Protein AF-A0A7N4PG53-F1 (afdb_monomer_lite)

Organism: Sarcophilus harrisii (NCBI:txid9305)

InterPro domains:
  IPR002048 EF-hand domain [PS50222] (25-60)
  IPR002048 EF-hand domain [cd00051] (29-83)
  IPR011992 EF-hand domain pair [SSF47473] (3-83)
  IPR050230 Calmodulin/Myosin light chain/Troponin C-like [PTHR23048] (3-84)

pLDDT: mean 88.34, std 13.96, range [35.59, 96.88]

Sequence (90 aa):
MNAKKIEFEQFLPMMQAISNNKDQGSYEDFVEGLRVFDKEGNGTVMGAELRHVLATLGEKMKEEEVEALMAGQEDSNGCINYEGSPLNVK

Foldseek 3Di:
DPDDDDDPVRVVVVVVVVVPDPPDDDLVRQQVVCVVQVPPSPQKHQLVVVLVCQQPDDPHDDPVVSCVVCPPQADPVRIGRSVDDDPPPD

Radius of gyration: 17.86 Å; chains: 1; bounding box: 39×31×50 Å

Secondary structure (DSSP, 8-state):
-------HHHHHHHHHHHHT------HHHHHHHHHTT-SS-SSEEEHHHHHHHHHHSSSPPPHHHHHHHHTTT--TTSEEE-S-------

Structure (mmCIF, N/CA/C/O backbone):
data_AF-A0A7N4PG53-F1
#
_entry.id   AF-A0A7N4PG53-F1
#
loop_
_atom_site.group_PDB
_atom_site.id
_atom_site.type_symbol
_atom_site.label_atom_id
_atom_site.label_alt_id
_atom_site.label_comp_id
_atom_site.label_asym_id
_atom_site.label_entity_id
_atom_site.label_seq_id
_atom_site.pdbx_PDB_ins_code
_atom_site.Cartn_x
_atom_site.Cartn_y
_atom_site.Cartn_z
_atom_site.occupancy
_atom_site.B_iso_or_equiv
_atom_site.auth_seq_id
_atom_site.auth_comp_id
_atom_site.auth_asym_id
_atom_site.auth_atom_id
_atom_site.pdbx_PDB_model_num
ATOM 1 N N . MET A 1 1 ? -15.606 -16.752 25.137 1.00 44.84 1 MET A N 1
ATOM 2 C CA . MET A 1 1 ? -15.158 -15.498 24.496 1.00 44.84 1 MET A CA 1
ATOM 3 C C . MET A 1 1 ? -16.036 -14.368 25.012 1.00 44.84 1 MET A C 1
ATOM 5 O O . MET A 1 1 ? -17.224 -14.375 24.725 1.00 44.84 1 MET A O 1
ATOM 9 N N . ASN A 1 2 ? -15.498 -13.454 25.824 1.00 56.28 2 ASN A N 1
ATOM 10 C CA . ASN A 1 2 ? -16.217 -12.237 26.214 1.00 56.28 2 ASN A CA 1
ATOM 11 C C . ASN A 1 2 ? -16.050 -11.215 25.089 1.00 56.28 2 ASN A C 1
ATOM 13 O O . ASN A 1 2 ? -15.007 -10.572 24.990 1.00 56.28 2 ASN A O 1
ATOM 17 N N . ALA A 1 3 ? -17.048 -11.108 24.213 1.00 73.81 3 ALA A N 1
ATOM 18 C CA . ALA A 1 3 ? -17.077 -10.049 23.216 1.00 73.81 3 ALA A CA 1
ATOM 19 C C . ALA A 1 3 ? -17.297 -8.713 23.939 1.00 73.81 3 ALA A C 1
ATOM 21 O O . ALA A 1 3 ? -18.345 -8.501 24.553 1.00 73.81 3 ALA A O 1
ATOM 22 N N . LYS A 1 4 ? -16.297 -7.827 23.898 1.00 85.94 4 LYS A N 1
ATOM 23 C CA . LYS A 1 4 ? -16.472 -6.439 24.330 1.00 85.94 4 LYS A CA 1
ATOM 24 C C . LYS A 1 4 ? -17.451 -5.775 23.362 1.00 85.94 4 LYS A C 1
ATOM 26 O O . LYS A 1 4 ? -17.225 -5.805 22.156 1.00 85.94 4 LYS A O 1
ATOM 31 N N . LYS A 1 5 ? -18.540 -5.219 23.890 1.00 90.31 5 LYS A N 1
ATOM 32 C CA . LYS A 1 5 ? -19.523 -4.443 23.127 1.00 90.31 5 LYS A CA 1
ATOM 33 C C . LYS A 1 5 ? -19.290 -2.957 23.379 1.00 90.31 5 LYS A C 1
ATOM 35 O O . LYS A 1 5 ? -18.899 -2.587 24.484 1.00 90.31 5 LYS A O 1
ATOM 40 N N . ILE A 1 6 ? -19.515 -2.148 22.352 1.00 92.75 6 ILE A N 1
ATOM 41 C CA . ILE A 1 6 ? -19.445 -0.688 22.401 1.00 92.75 6 ILE A CA 1
ATOM 42 C C . ILE A 1 6 ? -20.808 -0.185 21.937 1.00 92.75 6 ILE A C 1
ATOM 44 O O . ILE A 1 6 ? -21.269 -0.576 20.865 1.00 92.75 6 ILE A O 1
ATOM 48 N N . GLU A 1 7 ? -21.458 0.637 22.754 1.00 95.50 7 GLU A N 1
ATOM 49 C CA . GLU A 1 7 ? -22.706 1.298 22.368 1.00 95.50 7 GLU A CA 1
ATOM 50 C C . GLU A 1 7 ? -22.417 2.463 21.416 1.00 95.50 7 GLU A C 1
ATOM 52 O O . GLU A 1 7 ? -21.342 3.063 21.461 1.00 95.50 7 GLU A O 1
ATOM 57 N N . PHE A 1 8 ? -23.380 2.827 20.569 1.00 94.75 8 PHE A N 1
ATOM 58 C CA . PHE A 1 8 ? -23.183 3.883 19.569 1.00 94.75 8 PHE A CA 1
ATOM 59 C C . PHE A 1 8 ? -22.714 5.212 20.187 1.00 94.75 8 PHE A C 1
ATOM 61 O O . PHE A 1 8 ? -21.749 5.811 19.716 1.00 94.75 8 PHE A O 1
ATOM 68 N N . GLU A 1 9 ? -23.311 5.607 21.312 1.00 96.06 9 GLU A N 1
ATOM 69 C CA . GLU A 1 9 ? -22.930 6.812 22.063 1.00 96.06 9 GLU A CA 1
ATOM 70 C C . GLU A 1 9 ? -21.479 6.774 22.571 1.00 96.06 9 GLU A C 1
ATOM 72 O O . GLU A 1 9 ? -20.840 7.811 22.730 1.00 96.06 9 GLU A O 1
ATOM 77 N N . GLN A 1 10 ? -20.926 5.579 22.800 1.00 94.06 10 GLN A N 1
ATOM 78 C CA . GLN A 1 10 ? -19.525 5.398 23.185 1.00 94.06 10 GLN A CA 1
ATOM 79 C C . GLN A 1 10 ? -18.590 5.426 21.970 1.00 94.06 10 GLN A C 1
ATOM 81 O O . GLN A 1 10 ? -17.435 5.827 22.098 1.00 94.06 10 GLN A O 1
ATOM 86 N N . PHE A 1 11 ? -19.076 5.019 20.796 1.00 95.44 11 PHE A N 1
ATOM 87 C CA . PHE A 1 11 ? -18.321 5.045 19.545 1.00 95.44 11 PHE A CA 1
ATOM 88 C C . PHE A 1 11 ? -18.176 6.463 18.972 1.00 95.44 11 PHE A C 1
ATOM 90 O O . PHE A 1 11 ? -17.109 6.811 18.468 1.00 95.44 11 PHE A O 1
ATOM 97 N N . LEU A 1 12 ? -19.210 7.304 19.086 1.00 96.31 12 LEU A N 1
ATOM 98 C CA . LEU A 1 12 ? -19.204 8.683 18.576 1.00 96.31 12 LEU A CA 1
ATOM 99 C C . LEU A 1 12 ? -17.958 9.504 18.964 1.00 96.31 12 LEU A C 1
ATOM 101 O O . LEU A 1 12 ? -17.316 10.044 18.058 1.00 96.31 12 LEU A O 1
ATOM 105 N N . PRO A 1 13 ? -17.555 9.597 20.249 1.00 95.44 13 PRO A N 1
ATOM 106 C CA . PRO A 1 13 ? -16.354 10.345 20.616 1.00 95.44 13 PRO A CA 1
ATOM 107 C C . PRO A 1 13 ? -15.066 9.711 20.069 1.00 95.44 13 PRO A C 1
ATOM 109 O O . PRO A 1 13 ? -14.128 10.438 19.745 1.00 95.44 13 PRO A O 1
ATOM 112 N N . MET A 1 14 ? -15.012 8.382 19.908 1.00 95.38 14 MET A N 1
ATOM 113 C CA . MET A 1 14 ? -13.860 7.699 19.297 1.00 95.38 14 MET A CA 1
ATOM 114 C C . MET A 1 14 ? -13.723 8.088 17.821 1.00 95.38 14 MET A C 1
ATOM 116 O O . MET A 1 14 ? -12.640 8.455 17.370 1.00 95.38 14 MET A O 1
ATOM 120 N N . MET A 1 15 ? -14.836 8.076 17.085 1.00 94.00 15 MET A N 1
ATOM 121 C CA . MET A 1 15 ? -14.873 8.481 15.681 1.00 94.00 15 MET A CA 1
ATOM 122 C C . MET A 1 15 ? -14.507 9.959 15.506 1.00 94.00 15 MET A C 1
ATOM 124 O O . MET A 1 15 ? -13.725 10.289 14.618 1.00 94.00 15 MET A O 1
ATOM 128 N N . GLN A 1 16 ? -15.018 10.849 16.366 1.00 95.25 16 GLN A N 1
ATOM 129 C CA . GLN A 1 16 ? -14.658 12.271 16.339 1.00 95.25 16 GLN A CA 1
ATOM 130 C C . GLN A 1 16 ? -13.159 12.489 16.572 1.00 95.25 16 GLN A C 1
ATOM 132 O O . GLN A 1 16 ? -12.552 13.314 15.892 1.00 95.25 16 GLN A O 1
ATOM 137 N N . ALA A 1 17 ? -12.546 11.747 17.498 1.00 93.75 17 ALA A N 1
ATOM 138 C CA . ALA A 1 17 ? -11.112 11.846 17.754 1.00 93.75 17 ALA A CA 1
ATOM 139 C C . ALA A 1 17 ? -10.277 11.428 16.531 1.00 93.75 17 ALA A C 1
ATOM 141 O O . ALA A 1 17 ? -9.358 12.150 16.149 1.00 93.75 17 ALA A O 1
ATOM 142 N N . ILE A 1 18 ? -10.631 10.311 15.883 1.00 91.94 18 ILE A N 1
ATOM 143 C CA . ILE A 1 18 ? -9.938 9.818 14.680 1.00 91.94 18 ILE A CA 1
ATOM 144 C C . ILE A 1 18 ? -10.141 10.779 13.503 1.00 91.94 18 ILE A C 1
ATOM 146 O O . ILE A 1 18 ? -9.182 11.140 12.831 1.00 91.94 18 ILE A O 1
ATOM 150 N N . SER A 1 19 ? -11.372 11.250 13.286 1.00 91.06 19 SER A N 1
ATOM 151 C CA . SER A 1 19 ? -11.701 12.162 12.185 1.00 91.06 19 SER A CA 1
ATOM 152 C C . SER A 1 19 ? -11.000 13.517 12.288 1.00 91.06 19 SER A C 1
ATOM 154 O O . SER A 1 19 ? -10.767 14.154 11.265 1.00 91.06 19 SER A O 1
ATOM 156 N N . ASN A 1 20 ? -10.696 13.980 13.502 1.00 92.06 20 ASN A N 1
ATOM 157 C CA . ASN A 1 20 ? -9.994 15.242 13.727 1.00 92.06 20 ASN A CA 1
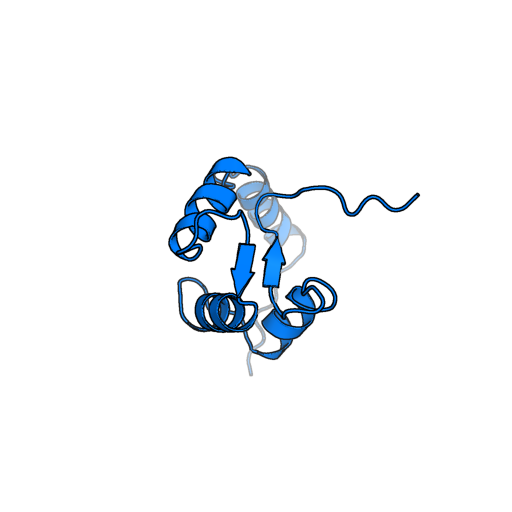ATOM 158 C C . ASN A 1 20 ? -8.466 15.093 13.677 1.00 92.06 20 ASN A C 1
ATOM 160 O O . ASN A 1 20 ? -7.758 16.098 13.796 1.00 92.06 20 ASN A O 1
ATOM 164 N N . ASN A 1 21 ? -7.950 13.869 13.516 1.00 90.00 21 ASN A N 1
ATOM 165 C CA . ASN A 1 21 ? -6.524 13.648 13.351 1.00 90.00 21 ASN A CA 1
ATOM 166 C C . ASN A 1 21 ? -6.070 14.183 11.985 1.00 90.00 21 ASN A C 1
ATOM 168 O O . ASN A 1 21 ? -6.563 13.755 10.940 1.00 90.00 21 ASN A O 1
ATOM 172 N N . LYS A 1 22 ? -5.133 15.133 12.018 1.00 85.31 22 LYS A N 1
ATOM 173 C CA . LYS A 1 22 ? -4.558 15.781 10.831 1.00 85.31 22 LYS A CA 1
ATOM 174 C C . LYS A 1 22 ? -3.290 15.097 10.329 1.00 85.31 22 LYS A C 1
ATOM 176 O O . LYS A 1 22 ? -2.784 15.487 9.286 1.00 85.31 22 LYS A O 1
ATOM 181 N N . ASP A 1 23 ? -2.790 14.110 11.063 1.00 86.75 23 ASP A N 1
ATOM 182 C CA . ASP A 1 23 ? -1.591 13.350 10.722 1.00 86.75 23 ASP A CA 1
ATOM 183 C C . ASP A 1 23 ? -1.947 12.175 9.799 1.00 86.75 23 ASP A C 1
ATOM 185 O O . ASP A 1 23 ? -1.781 11.001 10.124 1.00 86.75 23 ASP A O 1
ATOM 189 N N . GLN A 1 24 ? -2.575 12.508 8.673 1.00 83.31 24 GLN A N 1
ATOM 190 C CA . GLN A 1 24 ? -2.856 11.582 7.585 1.00 83.31 24 GLN A CA 1
ATOM 191 C C . GLN A 1 24 ? -1.830 11.927 6.515 1.00 83.31 24 GLN A C 1
ATOM 193 O O . GLN A 1 24 ? -1.899 13.024 5.962 1.00 83.31 24 GLN A O 1
ATOM 198 N N . GLY A 1 25 ? -0.837 11.057 6.314 1.00 89.38 25 GLY A N 1
ATOM 199 C CA . GLY A 1 25 ? 0.266 11.301 5.380 1.00 89.38 25 GLY A CA 1
ATOM 200 C C . GLY A 1 25 ? -0.214 11.861 4.038 1.00 89.38 25 GLY A C 1
ATOM 201 O O . GLY A 1 25 ? -1.293 11.514 3.549 1.00 89.38 25 GLY A O 1
ATOM 202 N N . SER A 1 26 ? 0.571 12.765 3.464 1.00 92.12 26 SER A N 1
ATOM 203 C CA . SER A 1 26 ? 0.287 13.352 2.157 1.00 92.12 26 SER A CA 1
ATOM 204 C C . SER A 1 26 ? 0.567 12.362 1.027 1.00 92.12 26 SER A C 1
ATOM 206 O O . SER A 1 26 ? 1.227 11.340 1.215 1.00 92.12 26 SER A O 1
ATOM 208 N N . TYR A 1 27 ? 0.076 12.672 -0.173 1.00 89.94 27 TYR A N 1
ATOM 209 C CA . TYR A 1 27 ? 0.398 11.897 -1.370 1.00 89.94 27 TYR A CA 1
ATOM 210 C C . TYR A 1 27 ? 1.915 11.814 -1.586 1.00 89.94 27 TYR A C 1
ATOM 212 O O . TYR A 1 27 ? 2.454 10.742 -1.848 1.00 89.94 27 TYR A O 1
ATOM 220 N N . GLU A 1 28 ? 2.599 12.942 -1.411 1.00 91.81 28 GLU A N 1
ATOM 221 C CA . GLU A 1 28 ? 4.045 13.058 -1.536 1.00 91.81 28 GLU A CA 1
ATOM 222 C C . GLU A 1 28 ? 4.772 12.161 -0.527 1.00 91.81 28 GLU A C 1
ATOM 224 O O . GLU A 1 28 ? 5.723 11.479 -0.905 1.00 91.81 28 GLU A O 1
ATOM 229 N N . ASP A 1 29 ? 4.291 1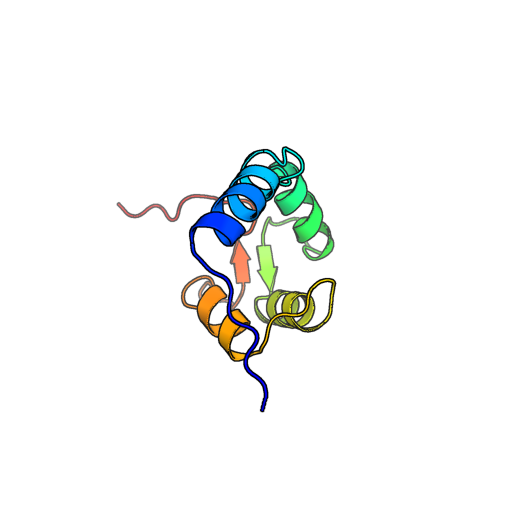2.079 0.719 1.00 93.12 29 ASP A N 1
ATOM 230 C CA . ASP A 1 29 ? 4.878 11.194 1.737 1.00 93.12 29 ASP A CA 1
ATOM 231 C C . ASP A 1 29 ? 4.813 9.718 1.309 1.00 93.12 29 ASP A C 1
ATOM 233 O O . ASP A 1 29 ? 5.779 8.970 1.484 1.00 93.12 29 ASP A O 1
ATOM 237 N N . PHE A 1 30 ? 3.693 9.292 0.712 1.00 92.00 30 PHE A N 1
ATOM 238 C CA . PHE A 1 30 ? 3.534 7.922 0.218 1.00 92.00 30 PHE A CA 1
ATOM 239 C C . PHE A 1 30 ? 4.403 7.639 -1.011 1.00 92.00 30 PHE A C 1
ATOM 241 O O . PHE A 1 30 ? 5.020 6.574 -1.086 1.00 92.00 30 PHE A O 1
ATOM 248 N N . VAL A 1 31 ? 4.491 8.585 -1.949 1.00 92.75 31 VAL A N 1
ATOM 249 C CA . VAL A 1 31 ? 5.340 8.453 -3.142 1.00 92.75 31 VAL A CA 1
ATOM 250 C C . VAL A 1 31 ? 6.814 8.349 -2.753 1.00 92.75 31 VAL A C 1
ATOM 252 O O . VAL A 1 31 ? 7.498 7.436 -3.214 1.00 92.75 31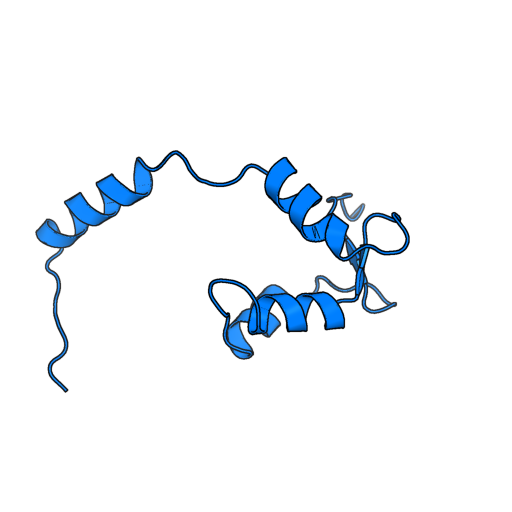 VAL A O 1
ATOM 255 N N . GLU A 1 32 ? 7.308 9.225 -1.873 1.00 93.06 32 GLU A N 1
ATOM 256 C CA . GLU A 1 32 ? 8.697 9.160 -1.398 1.00 93.06 32 GLU A CA 1
ATOM 257 C C . GLU A 1 32 ? 8.968 7.873 -0.608 1.00 93.06 32 GLU A C 1
ATOM 259 O O . GLU A 1 32 ? 10.028 7.263 -0.762 1.00 93.06 32 GLU A O 1
ATOM 264 N N . GLY A 1 33 ? 8.002 7.412 0.195 1.00 92.56 33 GLY A N 1
ATOM 265 C CA . GLY A 1 33 ? 8.107 6.144 0.916 1.00 92.56 33 GLY A CA 1
ATOM 266 C C . GLY A 1 33 ? 8.254 4.935 -0.013 1.00 92.56 33 GLY A C 1
ATOM 267 O O . GLY A 1 33 ? 9.069 4.049 0.250 1.00 92.56 33 GLY A O 1
ATOM 268 N N . LEU A 1 34 ? 7.508 4.907 -1.121 1.00 92.88 34 LEU A N 1
ATOM 269 C CA . LEU A 1 34 ? 7.564 3.823 -2.106 1.00 92.88 34 LEU A CA 1
ATOM 270 C C . LEU A 1 34 ? 8.783 3.916 -3.030 1.00 92.88 34 LEU A C 1
ATOM 272 O O . LEU A 1 34 ? 9.330 2.880 -3.410 1.00 92.88 34 LEU A O 1
ATOM 276 N N . ARG A 1 35 ? 9.278 5.128 -3.310 1.00 93.88 35 ARG A N 1
ATOM 277 C CA . ARG A 1 35 ? 10.485 5.355 -4.121 1.00 93.88 35 ARG A CA 1
ATOM 278 C C . ARG A 1 35 ? 11.727 4.656 -3.563 1.00 93.88 35 ARG A C 1
ATOM 280 O O . ARG A 1 35 ? 12.617 4.301 -4.324 1.00 93.88 35 ARG A O 1
ATOM 287 N N . VAL A 1 36 ? 11.785 4.386 -2.257 1.00 92.88 36 VAL A N 1
ATOM 288 C CA . VAL A 1 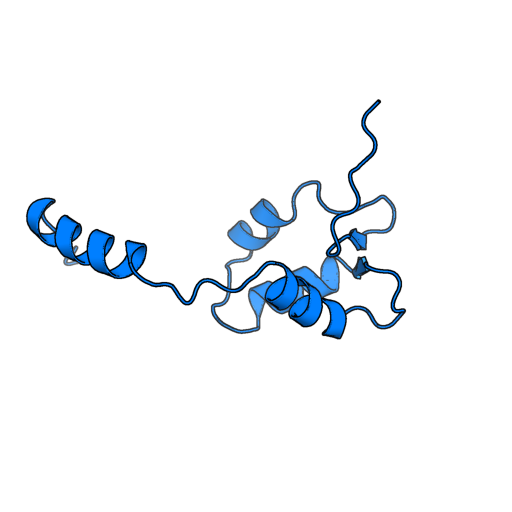36 ? 12.885 3.620 -1.635 1.00 92.88 36 VAL A CA 1
ATOM 289 C C . VAL A 1 36 ? 13.033 2.212 -2.238 1.00 92.88 36 VAL A C 1
ATOM 291 O O . VAL A 1 36 ? 14.125 1.640 -2.211 1.00 92.88 36 VAL A O 1
ATOM 294 N N . PHE A 1 37 ? 11.955 1.658 -2.794 1.00 90.81 37 PHE A N 1
ATOM 295 C CA . PHE A 1 37 ? 11.943 0.340 -3.428 1.00 90.81 37 PHE A CA 1
ATOM 296 C C . PHE A 1 37 ? 12.153 0.394 -4.948 1.00 90.81 37 PHE A C 1
ATOM 298 O O . PHE A 1 37 ? 12.484 -0.628 -5.547 1.00 90.81 37 PHE A O 1
ATOM 305 N N . ASP A 1 38 ? 12.041 1.570 -5.566 1.00 92.88 38 ASP A N 1
ATOM 306 C CA . ASP A 1 38 ? 12.344 1.774 -6.981 1.00 92.88 38 ASP A CA 1
ATOM 307 C C . ASP A 1 38 ? 13.853 1.957 -7.190 1.00 92.88 38 ASP A C 1
ATOM 309 O O . ASP A 1 38 ? 14.408 3.056 -7.133 1.00 92.88 38 ASP A O 1
ATOM 313 N N . LYS A 1 39 ? 14.540 0.841 -7.437 1.00 87.50 39 LYS A N 1
ATOM 314 C CA . LYS A 1 39 ? 15.992 0.832 -7.673 1.00 87.50 39 LYS A CA 1
ATOM 315 C C . LYS A 1 39 ? 16.383 1.498 -8.992 1.00 87.50 39 LYS A C 1
ATOM 317 O O . LYS A 1 39 ? 17.538 1.900 -9.136 1.00 87.50 39 LYS A O 1
ATOM 322 N N . GLU A 1 40 ? 15.467 1.557 -9.955 1.00 89.00 40 GLU A N 1
ATOM 323 C CA . GLU A 1 40 ? 15.735 2.057 -11.305 1.00 89.00 40 GLU A CA 1
ATOM 324 C C . GLU A 1 40 ? 15.342 3.531 -11.474 1.00 89.00 40 GLU A C 1
ATOM 326 O O . GLU A 1 40 ? 15.789 4.172 -12.425 1.00 89.00 40 GLU A O 1
ATOM 331 N N . GLY A 1 41 ? 14.552 4.082 -10.547 1.00 90.88 41 GLY A N 1
ATOM 332 C CA . GLY A 1 41 ? 14.038 5.449 -10.605 1.00 90.88 41 GLY A CA 1
ATOM 333 C C . GLY A 1 41 ? 13.068 5.661 -11.769 1.00 90.88 41 GLY A C 1
ATOM 334 O O . GLY A 1 41 ? 13.026 6.751 -12.341 1.00 90.88 41 GLY A O 1
ATOM 335 N N . ASN A 1 42 ? 12.356 4.610 -12.176 1.00 91.06 42 ASN A N 1
ATOM 336 C CA . ASN A 1 42 ? 11.446 4.617 -13.319 1.00 91.06 42 ASN A CA 1
ATOM 337 C C . ASN A 1 42 ? 9.972 4.859 -12.925 1.00 91.06 42 ASN A C 1
ATOM 339 O O . ASN A 1 42 ? 9.103 4.858 -13.799 1.00 91.06 42 ASN A O 1
ATOM 343 N N . GLY A 1 43 ? 9.693 5.076 -11.635 1.00 93.12 43 GLY A N 1
ATOM 344 C CA . GLY A 1 43 ? 8.355 5.307 -11.092 1.00 93.12 43 GLY A CA 1
ATOM 345 C C . GLY A 1 43 ? 7.548 4.023 -10.879 1.00 93.12 43 GLY A C 1
ATOM 346 O O . GLY A 1 43 ? 6.320 4.078 -10.753 1.00 93.12 43 GLY A O 1
ATOM 347 N N . THR A 1 44 ? 8.209 2.859 -10.865 1.00 94.25 44 THR A N 1
ATOM 348 C CA . THR A 1 44 ? 7.565 1.558 -10.655 1.00 94.25 44 THR A CA 1
ATOM 349 C C . THR A 1 44 ? 8.267 0.714 -9.595 1.00 94.25 44 THR A C 1
ATOM 351 O O . THR A 1 44 ? 9.455 0.864 -9.328 1.00 94.25 44 THR A O 1
ATOM 354 N N . VAL A 1 45 ? 7.517 -0.198 -8.981 1.00 95.00 45 VAL A N 1
ATOM 355 C CA . VAL A 1 45 ? 8.035 -1.202 -8.043 1.00 95.00 45 VAL A CA 1
ATOM 356 C C . VAL A 1 45 ? 7.564 -2.586 -8.468 1.00 95.00 45 VAL A C 1
ATOM 358 O O . VAL A 1 45 ? 6.456 -2.738 -8.991 1.00 95.00 45 VAL A O 1
ATOM 361 N N . MET A 1 46 ? 8.378 -3.618 -8.240 1.00 95.19 46 MET A N 1
ATOM 362 C CA . MET A 1 46 ? 7.943 -4.990 -8.487 1.00 95.19 46 MET A CA 1
ATOM 363 C C . MET A 1 46 ? 6.786 -5.341 -7.546 1.00 95.19 46 MET A C 1
ATOM 365 O O . MET A 1 46 ? 6.903 -5.203 -6.326 1.00 95.19 46 MET A O 1
ATOM 369 N N . GLY A 1 47 ? 5.690 -5.879 -8.084 1.00 95.12 47 GLY A N 1
ATOM 370 C CA . GLY A 1 47 ? 4.530 -6.277 -7.285 1.00 95.12 47 GLY A CA 1
ATOM 371 C C . GLY A 1 47 ? 4.896 -7.278 -6.184 1.00 95.12 47 GLY A C 1
ATOM 372 O O . GLY A 1 47 ? 4.367 -7.212 -5.076 1.00 95.12 47 GLY A O 1
ATOM 373 N N . ALA A 1 48 ? 5.858 -8.169 -6.441 1.00 94.75 48 ALA A N 1
ATOM 374 C CA . ALA A 1 48 ? 6.383 -9.095 -5.437 1.00 94.75 48 ALA A CA 1
ATOM 375 C C . ALA A 1 48 ? 7.104 -8.385 -4.271 1.00 94.75 48 ALA A C 1
ATOM 377 O O . ALA A 1 48 ? 6.934 -8.783 -3.117 1.00 94.75 48 ALA A O 1
ATOM 378 N N . GLU A 1 49 ? 7.877 -7.329 -4.549 1.00 93.88 49 GLU A N 1
ATOM 379 C CA . GLU A 1 49 ? 8.550 -6.538 -3.510 1.00 93.88 49 GLU A CA 1
ATOM 380 C C . GLU A 1 49 ? 7.521 -5.772 -2.673 1.00 93.88 49 GLU A C 1
ATOM 382 O O . GLU A 1 49 ? 7.588 -5.803 -1.443 1.00 93.88 49 GLU A O 1
ATOM 387 N N . LEU A 1 50 ? 6.510 -5.178 -3.315 1.00 94.19 50 LEU A N 1
ATOM 388 C CA . LEU A 1 50 ? 5.458 -4.454 -2.605 1.00 94.19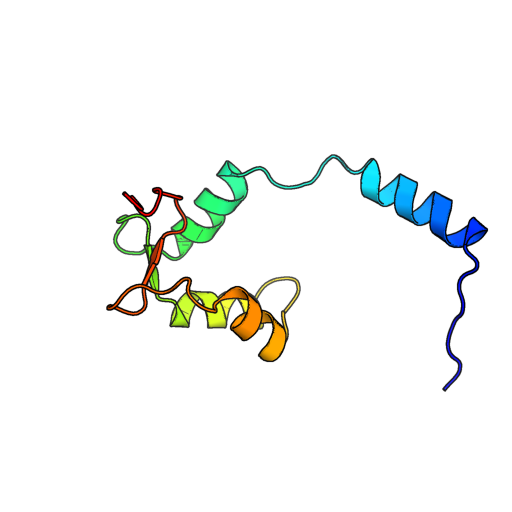 50 LEU A CA 1
ATOM 389 C C . LEU A 1 50 ? 4.616 -5.378 -1.705 1.00 94.19 50 LEU A C 1
ATOM 391 O O . LEU A 1 50 ? 4.361 -5.028 -0.553 1.00 94.19 50 LEU A O 1
ATOM 395 N N . ARG A 1 51 ? 4.264 -6.594 -2.159 1.00 95.56 51 ARG A N 1
ATOM 396 C CA . ARG A 1 51 ? 3.605 -7.603 -1.296 1.00 95.56 51 ARG A CA 1
ATOM 397 C C . ARG A 1 51 ? 4.431 -7.917 -0.061 1.00 95.56 51 ARG A C 1
ATOM 399 O O . ARG A 1 51 ? 3.903 -7.962 1.049 1.00 95.56 51 ARG A O 1
ATOM 406 N N . HIS A 1 52 ? 5.727 -8.150 -0.258 1.00 94.56 52 HIS A N 1
ATOM 407 C CA . HIS A 1 52 ? 6.625 -8.474 0.838 1.00 94.56 52 HIS A CA 1
ATOM 408 C C . HIS A 1 52 ? 6.677 -7.339 1.862 1.00 94.56 52 HIS A C 1
ATOM 410 O O . HIS A 1 52 ? 6.569 -7.588 3.061 1.00 94.56 52 HIS A O 1
ATOM 416 N N . VAL A 1 53 ? 6.783 -6.094 1.397 1.00 93.50 53 VAL A N 1
ATOM 417 C CA . VAL A 1 53 ? 6.792 -4.902 2.252 1.00 93.50 53 VAL A CA 1
ATOM 418 C C . VAL A 1 53 ? 5.509 -4.801 3.078 1.00 93.50 53 VAL A C 1
ATOM 420 O O . VAL A 1 53 ? 5.594 -4.735 4.305 1.00 93.50 53 VAL A O 1
ATOM 423 N N . LEU A 1 54 ? 4.335 -4.881 2.444 1.00 94.62 54 LEU A N 1
ATOM 424 C CA . LEU A 1 54 ? 3.033 -4.753 3.118 1.00 94.62 54 LEU A CA 1
ATOM 425 C C . LEU A 1 54 ? 2.766 -5.868 4.146 1.00 94.62 54 LEU A C 1
ATOM 427 O O . LEU A 1 54 ? 2.098 -5.649 5.157 1.00 94.62 54 LEU A O 1
ATOM 431 N N . ALA A 1 55 ? 3.320 -7.061 3.923 1.00 95.12 55 ALA A N 1
ATOM 432 C CA . ALA A 1 55 ? 3.193 -8.187 4.846 1.00 95.12 55 ALA A CA 1
ATOM 433 C C . ALA A 1 55 ? 4.209 -8.158 6.009 1.00 95.12 55 ALA A C 1
ATOM 435 O O . ALA A 1 55 ? 4.047 -8.889 6.993 1.00 95.12 55 ALA A O 1
ATOM 436 N N . THR A 1 56 ? 5.285 -7.364 5.920 1.00 92.56 56 THR A N 1
ATOM 437 C CA . THR A 1 56 ? 6.423 -7.461 6.858 1.00 92.56 56 THR A CA 1
ATOM 438 C C . THR A 1 56 ? 6.752 -6.183 7.621 1.00 92.56 56 THR A C 1
ATOM 440 O O . THR A 1 56 ? 7.249 -6.291 8.748 1.00 92.56 56 THR A O 1
ATOM 443 N N . LEU A 1 57 ? 6.466 -5.003 7.068 1.00 91.88 57 LEU A N 1
ATOM 444 C CA . LEU A 1 57 ? 6.832 -3.708 7.641 1.00 91.88 57 LEU A CA 1
ATOM 445 C C . LEU A 1 57 ? 5.612 -2.963 8.200 1.00 91.88 57 LEU A C 1
ATOM 447 O O . LEU A 1 57 ? 4.519 -3.034 7.653 1.00 91.88 57 LEU A O 1
ATOM 451 N N . GLY A 1 58 ? 5.816 -2.226 9.297 1.00 90.44 58 GLY A N 1
ATOM 452 C CA . GLY A 1 58 ? 4.770 -1.416 9.928 1.00 90.44 58 GLY A CA 1
ATOM 453 C C . GLY A 1 58 ? 3.618 -2.241 10.510 1.00 90.44 58 GLY A C 1
ATOM 454 O O . GLY A 1 58 ? 3.835 -3.258 11.181 1.00 90.44 58 GLY A O 1
ATOM 455 N N . GLU A 1 59 ? 2.393 -1.771 10.278 1.00 92.19 59 GLU A N 1
ATOM 456 C CA . GLU A 1 59 ? 1.172 -2.515 10.579 1.00 92.19 59 GLU A CA 1
ATOM 457 C C . GLU A 1 59 ? 0.938 -3.560 9.485 1.00 92.19 59 GLU A C 1
ATOM 459 O O . GLU A 1 59 ? 0.492 -3.256 8.382 1.00 92.19 59 GLU A O 1
ATOM 464 N N . LYS A 1 60 ? 1.319 -4.800 9.79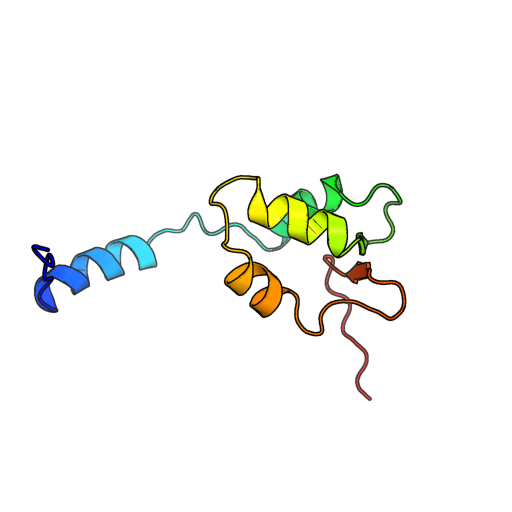5 1.00 95.19 60 LYS A N 1
ATOM 465 C CA . LYS A 1 60 ? 1.347 -5.898 8.829 1.00 95.19 60 LYS A CA 1
ATOM 466 C C . LYS A 1 60 ? -0.057 -6.248 8.361 1.00 95.19 60 LYS A C 1
ATOM 468 O O . LYS A 1 60 ? -0.907 -6.614 9.176 1.00 95.19 60 LYS A O 1
ATOM 473 N N . MET A 1 61 ? -0.242 -6.240 7.050 1.00 96.50 61 MET A N 1
ATOM 474 C CA . MET A 1 61 ? -1.451 -6.745 6.417 1.00 96.50 61 MET A CA 1
ATOM 475 C C . MET A 1 61 ? -1.415 -8.271 6.337 1.00 96.50 61 MET A C 1
ATOM 477 O O . MET A 1 61 ? -0.352 -8.891 6.213 1.00 96.50 61 MET A O 1
ATOM 481 N N . LYS A 1 62 ? -2.588 -8.896 6.388 1.00 96.50 62 LYS A N 1
ATOM 482 C CA . LYS A 1 62 ? -2.726 -10.317 6.067 1.00 96.50 62 LYS A CA 1
ATOM 483 C C . LYS A 1 62 ? -2.602 -10.524 4.566 1.00 96.50 62 LYS A C 1
ATOM 485 O O . LYS A 1 62 ? -2.948 -9.653 3.776 1.00 96.50 62 LYS A O 1
ATOM 490 N N . GLU A 1 63 ? -2.205 -11.728 4.178 1.00 93.88 63 GLU A N 1
ATOM 491 C CA . GLU A 1 63 ? -2.081 -12.125 2.772 1.00 93.88 63 GLU A CA 1
ATOM 492 C C . GLU A 1 63 ? -3.363 -11.847 1.970 1.00 93.88 63 GLU A C 1
ATOM 494 O O . GLU A 1 63 ? -3.301 -11.260 0.898 1.00 93.88 63 GLU A O 1
ATOM 499 N N . GLU A 1 64 ? -4.536 -12.146 2.536 1.00 96.50 64 GLU A N 1
ATOM 500 C CA . GLU A 1 64 ? -5.838 -11.868 1.909 1.00 96.50 64 GLU A CA 1
ATOM 501 C C . GLU A 1 64 ? -6.101 -10.369 1.663 1.00 96.50 64 GLU A C 1
ATOM 503 O O . GLU A 1 64 ? -6.698 -10.001 0.653 1.00 96.50 64 GLU A O 1
ATOM 508 N N . GLU A 1 65 ? -5.633 -9.499 2.560 1.00 96.88 65 GLU A N 1
ATOM 509 C CA . GLU A 1 65 ? -5.784 -8.044 2.447 1.00 96.88 65 GLU A CA 1
ATOM 510 C C . GLU A 1 65 ? -4.805 -7.481 1.413 1.00 96.88 65 GLU A C 1
ATOM 512 O O . GLU A 1 65 ? -5.164 -6.597 0.635 1.00 96.88 65 GLU A O 1
ATOM 517 N N . VAL A 1 66 ? -3.583 -8.024 1.375 1.00 95.69 66 VAL A N 1
ATOM 518 C CA . VAL A 1 66 ? -2.573 -7.672 0.373 1.00 95.69 66 VAL A CA 1
ATOM 519 C C . VAL A 1 66 ? -3.045 -8.079 -1.021 1.00 95.69 66 VAL A C 1
ATOM 521 O O . VAL A 1 66 ? -3.027 -7.253 -1.926 1.00 95.69 66 VAL A O 1
ATOM 524 N N . GLU A 1 67 ? -3.523 -9.308 -1.213 1.00 94.56 67 GLU A N 1
ATOM 525 C CA . GLU A 1 67 ? -4.006 -9.754 -2.525 1.00 94.56 67 GLU A CA 1
ATOM 526 C C . GLU A 1 67 ? -5.214 -8.941 -3.004 1.00 94.56 67 GLU A C 1
ATOM 528 O O . GLU A 1 67 ? -5.286 -8.574 -4.178 1.00 94.56 67 GLU A O 1
ATOM 533 N N . ALA A 1 68 ? -6.135 -8.592 -2.098 1.00 96.25 68 ALA A N 1
ATOM 534 C CA . ALA A 1 68 ? -7.258 -7.720 -2.428 1.00 96.25 68 ALA A CA 1
ATOM 535 C C . ALA A 1 68 ? -6.802 -6.316 -2.861 1.00 96.25 68 ALA A C 1
ATOM 537 O O . ALA A 1 68 ? -7.367 -5.758 -3.800 1.00 96.25 68 ALA A O 1
ATOM 538 N N . LEU A 1 69 ? -5.777 -5.757 -2.207 1.00 94.12 69 LEU A N 1
ATOM 539 C CA . LEU A 1 69 ? -5.209 -4.453 -2.555 1.00 94.12 69 LEU A CA 1
ATOM 540 C C . LEU A 1 69 ? -4.465 -4.478 -3.902 1.00 94.12 69 LEU A C 1
ATOM 542 O O . LEU A 1 69 ? -4.542 -3.524 -4.671 1.00 94.12 69 LEU A O 1
ATOM 546 N N . MET A 1 70 ? -3.750 -5.567 -4.187 1.00 92.62 70 MET A N 1
ATOM 547 C CA . MET A 1 70 ? -2.866 -5.693 -5.353 1.00 92.62 70 MET A CA 1
ATOM 548 C C . MET A 1 70 ? -3.605 -6.110 -6.634 1.00 92.62 70 MET A C 1
ATOM 550 O O . MET A 1 70 ? -3.056 -6.012 -7.735 1.00 92.62 70 MET A O 1
ATOM 554 N N . ALA A 1 71 ? -4.853 -6.566 -6.516 1.00 93.62 71 ALA A N 1
ATOM 555 C CA . ALA A 1 71 ? -5.655 -7.030 -7.638 1.00 93.62 71 ALA A CA 1
ATOM 556 C C . ALA A 1 71 ? -5.790 -5.960 -8.741 1.00 93.62 71 ALA A C 1
ATOM 558 O O . ALA A 1 71 ? -6.347 -4.879 -8.540 1.00 93.62 71 ALA A O 1
ATOM 559 N N . GLY A 1 72 ? -5.293 -6.286 -9.938 1.00 92.69 72 GLY A N 1
ATOM 560 C CA . GLY A 1 72 ? -5.392 -5.433 -11.128 1.00 92.69 72 GLY A CA 1
ATOM 561 C C . GLY A 1 72 ? -4.447 -4.227 -11.158 1.00 92.69 72 GLY A C 1
ATOM 562 O O . GLY A 1 72 ? -4.593 -3.398 -12.051 1.00 92.69 72 GLY A O 1
ATOM 563 N N . GLN A 1 73 ? -3.506 -4.118 -10.213 1.00 92.69 73 GLN A N 1
ATOM 564 C CA . GLN A 1 73 ? -2.531 -3.019 -10.176 1.00 92.69 73 GLN A CA 1
ATOM 565 C C . GLN A 1 73 ? -1.263 -3.312 -10.985 1.00 92.69 73 GLN A C 1
ATOM 567 O O . GLN A 1 73 ? -0.593 -2.387 -11.439 1.00 92.69 73 GLN A O 1
ATOM 572 N N . GLU A 1 74 ? -0.926 -4.590 -11.155 1.00 94.69 74 GLU A N 1
ATOM 573 C CA . GLU A 1 74 ? 0.253 -5.011 -11.909 1.00 94.69 74 GLU A CA 1
ATOM 574 C C . GLU A 1 74 ? 0.053 -4.892 -13.418 1.00 94.69 74 GLU A C 1
ATOM 576 O O . GLU A 1 74 ? -0.983 -5.280 -13.967 1.00 94.69 74 GLU A O 1
ATOM 581 N N . ASP A 1 75 ? 1.088 -4.402 -14.093 1.00 92.75 75 ASP A N 1
ATOM 582 C CA . ASP A 1 75 ? 1.197 -4.440 -15.543 1.00 92.75 75 ASP A CA 1
ATOM 583 C C . ASP A 1 75 ? 1.604 -5.838 -16.061 1.00 92.75 75 ASP A C 1
ATOM 585 O O . ASP A 1 75 ? 1.754 -6.807 -15.314 1.00 92.75 75 ASP A O 1
ATOM 589 N N . SER A 1 76 ? 1.816 -5.962 -17.375 1.00 93.75 76 SER A N 1
ATOM 590 C CA . SER A 1 76 ? 2.232 -7.226 -18.002 1.00 93.75 76 SER A CA 1
ATOM 591 C C . SER A 1 76 ? 3.600 -7.746 -17.544 1.00 93.75 76 SER A C 1
ATOM 593 O O . SER A 1 76 ? 3.931 -8.896 -17.830 1.00 93.75 76 SER A O 1
ATOM 595 N N . ASN A 1 77 ? 4.400 -6.911 -16.880 1.00 92.31 77 ASN A N 1
ATOM 596 C CA . ASN A 1 77 ? 5.725 -7.241 -16.369 1.00 92.31 77 ASN A CA 1
ATOM 597 C C . ASN A 1 77 ? 5.705 -7.530 -14.857 1.00 92.31 77 ASN A C 1
ATOM 599 O O . ASN A 1 77 ? 6.751 -7.844 -14.291 1.00 92.31 77 ASN A O 1
ATOM 603 N N . GLY A 1 78 ? 4.537 -7.447 -14.208 1.00 94.31 78 GLY A N 1
ATOM 604 C CA . GLY A 1 78 ? 4.405 -7.596 -12.759 1.00 94.31 78 GLY A CA 1
ATOM 605 C C . GLY A 1 78 ? 4.873 -6.364 -11.980 1.00 94.31 78 GLY A C 1
ATOM 606 O O . GLY A 1 78 ? 5.231 -6.481 -10.805 1.00 94.31 78 GLY A O 1
ATOM 607 N N . CYS A 1 79 ? 4.915 -5.194 -12.622 1.00 94.56 79 CYS A N 1
ATOM 608 C CA . CYS A 1 79 ? 5.301 -3.928 -12.006 1.00 94.56 79 CYS A CA 1
ATOM 609 C C . CYS A 1 79 ? 4.071 -3.076 -11.676 1.00 94.56 79 CYS A C 1
ATOM 611 O O . CYS A 1 79 ? 3.056 -3.125 -12.369 1.00 94.56 79 CYS A O 1
ATOM 613 N N . ILE A 1 80 ? 4.176 -2.266 -10.623 1.00 93.81 80 ILE A N 1
ATOM 614 C CA . ILE A 1 80 ? 3.133 -1.338 -10.174 1.00 93.81 80 ILE A CA 1
ATOM 615 C C . ILE A 1 80 ? 3.665 0.083 -10.270 1.00 93.81 80 ILE A C 1
ATOM 617 O O . ILE A 1 80 ? 4.733 0.387 -9.739 1.00 93.81 80 ILE A O 1
ATOM 621 N N . ASN A 1 81 ? 2.898 0.957 -10.917 1.00 93.25 81 ASN A N 1
ATOM 622 C CA . ASN A 1 81 ? 3.176 2.388 -10.957 1.00 93.25 81 ASN A CA 1
ATOM 623 C C . ASN A 1 81 ? 2.673 3.045 -9.664 1.00 93.25 81 ASN A C 1
ATOM 625 O O . ASN A 1 81 ? 1.466 3.108 -9.434 1.00 93.25 81 ASN A O 1
ATOM 629 N N . TYR A 1 82 ? 3.595 3.538 -8.838 1.00 91.62 82 TYR A N 1
ATOM 630 C CA . TYR A 1 82 ? 3.261 4.194 -7.570 1.00 91.62 82 TYR A CA 1
ATOM 631 C C . TYR A 1 82 ? 3.232 5.727 -7.666 1.00 91.62 82 TYR A C 1
ATOM 633 O O . TYR A 1 82 ? 2.728 6.379 -6.757 1.00 91.62 82 TYR A O 1
ATOM 641 N N . GLU A 1 83 ? 3.753 6.312 -8.751 1.00 88.50 83 GLU A N 1
ATOM 642 C CA . GLU A 1 83 ? 3.753 7.767 -8.975 1.00 88.50 83 GLU A CA 1
ATOM 643 C C . GLU A 1 83 ? 2.460 8.277 -9.626 1.00 88.50 83 GLU A C 1
ATOM 645 O O . GLU A 1 83 ? 2.293 9.484 -9.803 1.00 88.50 83 GLU A O 1
ATOM 650 N N . GLY A 1 84 ? 1.540 7.372 -9.972 1.00 71.38 84 GLY A N 1
ATOM 651 C CA . GLY A 1 84 ? 0.220 7.714 -10.478 1.00 71.38 84 GLY A CA 1
ATOM 652 C C . GLY A 1 84 ? 0.283 8.450 -11.814 1.00 71.38 84 GLY A C 1
ATOM 653 O O . GLY A 1 84 ? -0.038 9.633 -11.895 1.00 71.38 84 GLY A O 1
ATOM 654 N N . SER A 1 85 ? 0.630 7.748 -12.897 1.00 58.09 85 SER A N 1
ATOM 655 C CA . SER A 1 85 ? 0.255 8.214 -14.238 1.00 58.09 85 SER A CA 1
ATOM 656 C C . SER A 1 85 ? -1.058 7.547 -14.652 1.00 58.09 85 SER A C 1
ATOM 658 O O . SER A 1 85 ? -1.183 6.329 -14.502 1.00 58.09 85 SER A O 1
ATOM 660 N N . PRO A 1 86 ? -2.056 8.305 -15.145 1.00 46.62 86 PRO A N 1
ATOM 661 C CA . PRO A 1 86 ? -3.346 7.743 -15.492 1.00 46.62 86 PRO A CA 1
ATOM 662 C C . PRO A 1 86 ? -3.127 6.715 -16.595 1.00 46.62 86 PRO A C 1
ATOM 664 O O . PRO A 1 86 ? -2.588 7.033 -17.657 1.00 46.62 86 PRO A O 1
ATOM 667 N N . LEU A 1 87 ? -3.583 5.484 -16.362 1.00 48.03 87 LEU A N 1
ATOM 668 C CA . LEU A 1 87 ? -3.962 4.609 -17.458 1.00 48.03 87 LEU A CA 1
ATOM 669 C C . LEU A 1 87 ? -4.855 5.453 -18.377 1.00 48.03 87 LEU A C 1
ATOM 671 O O . LEU A 1 87 ? -5.973 5.812 -18.009 1.00 48.03 87 LEU A O 1
ATOM 675 N N . ASN A 1 88 ? -4.319 5.855 -19.531 1.00 41.00 88 ASN A N 1
ATOM 676 C CA . ASN A 1 88 ? -5.065 6.493 -20.604 1.00 41.00 88 ASN A CA 1
ATOM 677 C C . ASN A 1 88 ? -6.091 5.472 -21.101 1.00 41.00 88 ASN A C 1
ATOM 679 O O . ASN A 1 88 ? -5.855 4.756 -22.073 1.00 41.00 88 ASN A O 1
ATOM 683 N N . VAL A 1 89 ? -7.230 5.400 -20.422 1.00 37.84 89 VAL A N 1
ATOM 684 C CA . VAL A 1 89 ? -8.434 4.786 -20.961 1.00 37.84 89 VAL A CA 1
ATOM 685 C C . VAL A 1 89 ? -9.063 5.851 -21.856 1.00 37.84 89 VAL A C 1
ATOM 687 O O . VAL A 1 89 ? -9.786 6.730 -21.388 1.00 37.84 89 VAL A O 1
ATOM 690 N N . LYS A 1 90 ? -8.674 5.841 -23.135 1.00 35.59 90 LYS A N 1
ATOM 691 C CA . LYS A 1 90 ? -9.537 6.370 -24.196 1.00 35.59 90 LYS A CA 1
ATOM 692 C C . LYS A 1 90 ? -10.721 5.436 -24.391 1.00 35.59 90 LYS A C 1
ATOM 694 O O . LYS A 1 90 ? -10.502 4.209 -24.291 1.00 35.59 90 LYS A O 1
#